Protein AF-A0A0Q7XCY8-F1 (afdb_monomer)

Nearest PDB structures (foldseek):
  2qkd-assembly1_A  TM=8.126E-01  e=2.403E+00  Mus musculus
  5ov5-assembly1_A  TM=6.019E-01  e=9.011E-01  Priestia megaterium
  7pd7-assembly1_A  TM=5.319E-01  e=7.972E-01  Chondromyces crocatus
  2k4v-assembly1_A  TM=3.545E-01  e=4.592E-01  Pseudomonas aeruginosa
  4bwy-assembly1_H  TM=3.826E-01  e=1.302E+00  Pseudomonas phage phi8

Structure (mmCIF, N/CA/C/O backbone):
data_AF-A0A0Q7XCY8-F1
#
_entry.id   AF-A0A0Q7XCY8-F1
#
loop_
_atom_site.group_PDB
_atom_site.id
_atom_site.type_symbol
_atom_site.label_atom_id
_atom_site.label_alt_id
_atom_site.label_comp_id
_atom_site.label_asym_id
_atom_site.label_entity_id
_atom_site.label_seq_id
_atom_site.pdbx_PDB_ins_code
_atom_site.Cartn_x
_atom_site.Cartn_y
_atom_site.Cartn_z
_atom_site.occupancy
_atom_site.B_iso_or_equiv
_atom_site.auth_seq_id
_atom_site.auth_comp_id
_atom_site.auth_asym_id
_atom_site.auth_atom_id
_atom_site.pdbx_PDB_model_num
ATOM 1 N N . MET A 1 1 ? -5.493 -2.688 35.474 1.00 63.00 1 MET A N 1
ATOM 2 C CA . MET A 1 1 ? -6.463 -3.218 34.500 1.00 63.00 1 MET A CA 1
ATOM 3 C C . MET A 1 1 ? -5.833 -2.997 33.143 1.00 63.00 1 MET A C 1
ATOM 5 O O . MET A 1 1 ? -5.401 -1.877 32.898 1.00 63.00 1 MET A O 1
ATOM 9 N N . GLU A 1 2 ? -5.639 -4.052 32.358 1.00 58.50 2 GLU A N 1
ATOM 10 C CA . GLU A 1 2 ? -5.095 -3.930 31.000 1.00 58.50 2 GLU A CA 1
ATOM 11 C C . GLU A 1 2 ? -6.263 -3.739 30.019 1.00 58.50 2 GLU A C 1
ATOM 13 O O . GLU A 1 2 ? -7.278 -4.419 30.184 1.00 58.50 2 GLU A O 1
ATOM 18 N N . PRO A 1 3 ? -6.170 -2.798 29.062 1.00 70.00 3 PRO A N 1
ATOM 19 C CA . PRO A 1 3 ? -7.240 -2.530 28.107 1.00 70.00 3 PRO A CA 1
ATOM 20 C C . PRO A 1 3 ? -7.365 -3.662 27.082 1.00 70.00 3 PRO A C 1
ATOM 22 O O . PRO A 1 3 ? -6.366 -4.257 26.672 1.00 70.00 3 PRO A O 1
ATOM 25 N N . TYR A 1 4 ? -8.586 -3.915 26.615 1.00 76.19 4 TYR A N 1
ATOM 26 C CA . TYR A 1 4 ? -8.803 -4.755 25.443 1.00 76.19 4 TYR A CA 1
ATOM 27 C C . TYR A 1 4 ? -8.494 -3.953 24.179 1.00 76.19 4 TYR A C 1
ATOM 29 O O . TYR A 1 4 ? -8.947 -2.816 24.038 1.00 76.19 4 TYR A O 1
ATOM 37 N N . ILE A 1 5 ? -7.717 -4.540 23.272 1.00 81.19 5 ILE A N 1
ATOM 38 C CA . ILE A 1 5 ? -7.328 -3.920 22.005 1.00 81.19 5 ILE A CA 1
ATOM 39 C C . ILE A 1 5 ? -7.663 -4.894 20.877 1.00 81.19 5 ILE A C 1
ATOM 41 O O . ILE A 1 5 ? -7.201 -6.038 20.896 1.00 81.19 5 ILE A O 1
ATOM 45 N N . SER A 1 6 ? -8.425 -4.434 19.886 1.00 82.88 6 SER A N 1
ATOM 46 C CA . SER A 1 6 ? -8.651 -5.146 18.624 1.00 82.88 6 SER A CA 1
ATOM 47 C C . SER A 1 6 ? -8.238 -4.284 17.442 1.00 82.88 6 SER A C 1
ATOM 49 O O . SER A 1 6 ? -8.468 -3.078 17.438 1.00 82.88 6 SER A O 1
ATOM 51 N N . VAL A 1 7 ? -7.634 -4.915 16.436 1.00 83.62 7 VAL A N 1
ATOM 52 C CA . VAL A 1 7 ? -7.247 -4.264 15.182 1.00 83.62 7 VAL A CA 1
ATOM 53 C C . VAL A 1 7 ? -7.804 -5.072 14.019 1.00 83.62 7 VAL A C 1
ATOM 55 O O . VAL A 1 7 ? -7.558 -6.276 13.937 1.00 83.62 7 VAL A O 1
ATOM 58 N N . GLU A 1 8 ? -8.521 -4.413 13.118 1.00 86.81 8 GLU A N 1
ATOM 59 C CA . GLU A 1 8 ? -9.033 -4.985 11.876 1.00 86.81 8 GLU A CA 1
ATOM 60 C C . GLU A 1 8 ? -8.384 -4.296 10.671 1.00 86.81 8 GLU A C 1
ATOM 62 O O . GLU A 1 8 ? -8.255 -3.074 10.629 1.00 86.81 8 GLU A O 1
ATOM 67 N N . PHE A 1 9 ? -7.976 -5.092 9.680 1.00 85.06 9 PHE A N 1
ATOM 68 C CA . PHE A 1 9 ? -7.441 -4.606 8.410 1.00 85.06 9 PHE A CA 1
ATOM 69 C C . PHE A 1 9 ? -8.397 -4.977 7.279 1.00 85.06 9 PHE A C 1
ATOM 71 O O . PHE A 1 9 ? -8.736 -6.151 7.116 1.00 85.06 9 PHE A O 1
ATOM 78 N N . SER A 1 10 ? -8.775 -4.004 6.452 1.00 84.25 10 SER A N 1
ATOM 79 C CA . SER A 1 10 ? -9.613 -4.224 5.271 1.00 84.25 10 SER A CA 1
ATOM 80 C C . SER A 1 10 ? -8.881 -3.796 4.000 1.00 84.25 10 SER A C 1
ATOM 82 O O . SER A 1 10 ? -8.380 -2.682 3.889 1.00 84.25 10 SER A O 1
ATOM 84 N N . GLY A 1 11 ? -8.777 -4.701 3.026 1.00 79.31 11 GLY A N 1
ATOM 85 C CA . GLY A 1 11 ? -8.178 -4.399 1.725 1.00 79.31 11 GLY A CA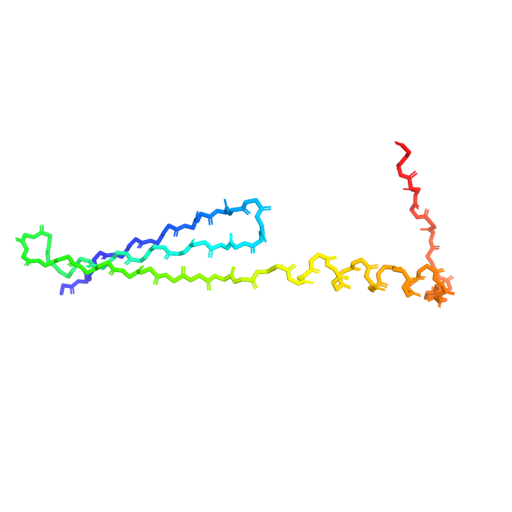 1
ATOM 86 C C . GLY A 1 11 ? -9.221 -3.884 0.736 1.00 79.31 11 GLY A C 1
ATOM 87 O O . GLY A 1 11 ? -10.251 -4.527 0.534 1.00 79.31 11 GLY A O 1
ATOM 88 N N . SER A 1 12 ? -8.942 -2.763 0.071 1.00 74.69 12 SER A N 1
ATOM 89 C CA . SER A 1 12 ? -9.750 -2.258 -1.046 1.00 74.69 12 SER A CA 1
ATOM 90 C C . SER A 1 12 ? -9.116 -2.594 -2.401 1.00 74.69 12 SER A C 1
ATOM 92 O O . SER A 1 12 ? -7.897 -2.715 -2.537 1.00 74.69 12 SER A O 1
ATOM 94 N N . ALA A 1 13 ? -9.936 -2.666 -3.454 1.00 71.19 13 ALA A N 1
ATOM 95 C CA . ALA A 1 13 ? -9.472 -2.964 -4.814 1.00 71.19 13 ALA A CA 1
ATOM 96 C C . ALA A 1 13 ? -8.537 -1.895 -5.425 1.00 71.19 13 ALA A C 1
ATOM 98 O O . ALA A 1 13 ? -7.975 -2.124 -6.493 1.00 71.19 13 ALA A O 1
ATOM 99 N N . ARG A 1 14 ? -8.374 -0.725 -4.788 1.00 69.06 14 ARG A N 1
ATOM 100 C CA . ARG A 1 14 ? -7.574 0.400 -5.311 1.00 69.06 14 ARG A CA 1
ATOM 101 C C . ARG A 1 14 ? -6.217 0.561 -4.619 1.00 69.06 14 ARG A C 1
ATOM 103 O O . ARG A 1 14 ? -5.518 1.524 -4.894 1.00 69.06 14 ARG A O 1
ATOM 110 N N . GLY A 1 15 ? -5.825 -0.393 -3.773 1.00 67.44 15 GLY A N 1
ATOM 111 C CA . GLY A 1 15 ? -4.544 -0.351 -3.063 1.00 67.44 15 GLY A CA 1
ATOM 112 C C . GLY A 1 15 ? -4.605 0.357 -1.711 1.00 67.44 15 GLY A C 1
ATOM 113 O O . GLY A 1 15 ? -3.573 0.500 -1.070 1.00 67.44 15 GLY A O 1
ATOM 114 N N . HIS A 1 16 ? -5.788 0.758 -1.249 1.00 77.25 16 HIS A N 1
ATOM 115 C CA . HIS A 1 16 ? -5.963 1.253 0.115 1.00 77.25 16 HIS A CA 1
ATOM 116 C C . HIS A 1 16 ? -6.165 0.083 1.073 1.00 77.25 16 HIS A C 1
ATOM 118 O O . HIS A 1 16 ? -6.950 -0.826 0.770 1.00 77.25 16 HIS A O 1
ATOM 124 N N . ILE A 1 17 ? -5.487 0.124 2.215 1.00 83.19 17 ILE A N 1
ATOM 125 C CA . ILE A 1 17 ? -5.747 -0.751 3.357 1.00 83.19 17 ILE A CA 1
ATOM 126 C C . ILE A 1 17 ? -6.342 0.115 4.462 1.00 83.19 17 ILE A C 1
ATOM 128 O O . ILE A 1 17 ? -5.654 0.988 4.981 1.00 83.19 17 ILE A O 1
ATOM 132 N N . GLY A 1 18 ? -7.599 -0.129 4.817 1.00 81.44 18 GLY A N 1
ATOM 133 C CA . GLY A 1 18 ? -8.222 0.477 5.987 1.00 81.44 18 GLY A CA 1
ATOM 134 C C . GLY A 1 18 ? -7.788 -0.248 7.256 1.00 81.44 18 GLY A C 1
ATOM 135 O O . GLY A 1 18 ? -7.673 -1.478 7.261 1.00 81.44 18 GLY A O 1
ATOM 136 N N . VAL A 1 19 ? -7.563 0.507 8.323 1.00 84.19 19 VAL A N 1
ATOM 137 C CA . VAL A 1 19 ? -7.222 0.016 9.658 1.00 84.19 19 VAL A CA 1
ATOM 138 C C . VAL A 1 19 ? -8.285 0.518 10.621 1.00 84.19 19 VAL A C 1
ATOM 140 O O . VAL A 1 19 ? -8.519 1.720 10.699 1.00 84.19 19 VAL A O 1
ATOM 143 N N . ASN A 1 20 ? -8.912 -0.387 11.363 1.00 83.12 20 ASN A N 1
ATOM 144 C CA . ASN A 1 20 ? -9.805 -0.039 12.460 1.00 83.12 20 ASN A CA 1
ATOM 145 C C . ASN A 1 20 ? -9.195 -0.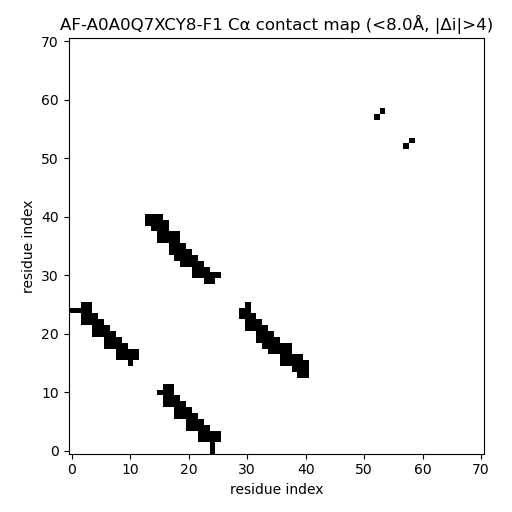545 13.771 1.00 83.12 20 ASN A C 1
ATOM 147 O O . ASN A 1 20 ? -8.937 -1.739 13.918 1.00 83.12 20 ASN A O 1
ATOM 151 N N . LEU A 1 21 ? -8.903 0.370 14.690 1.00 82.44 21 LEU A N 1
ATOM 152 C CA . LEU A 1 21 ? -8.381 0.082 16.022 1.00 82.44 21 LEU A CA 1
ATOM 153 C C . LEU A 1 21 ? -9.470 0.400 17.045 1.00 82.44 21 LEU A C 1
ATOM 155 O O . LEU A 1 21 ? -9.802 1.568 17.239 1.00 82.44 21 LEU A O 1
ATOM 159 N N . SER A 1 22 ? -9.934 -0.617 17.765 1.00 77.56 22 SER A N 1
ATOM 160 C CA . SER A 1 22 ? -10.812 -0.433 18.920 1.00 77.56 22 SER A CA 1
ATOM 161 C C . SER A 1 22 ? -10.030 -0.664 20.207 1.00 77.56 22 SER A C 1
ATOM 163 O O . SER A 1 22 ? -9.386 -1.703 20.394 1.00 77.56 22 SER A O 1
ATOM 165 N N . VAL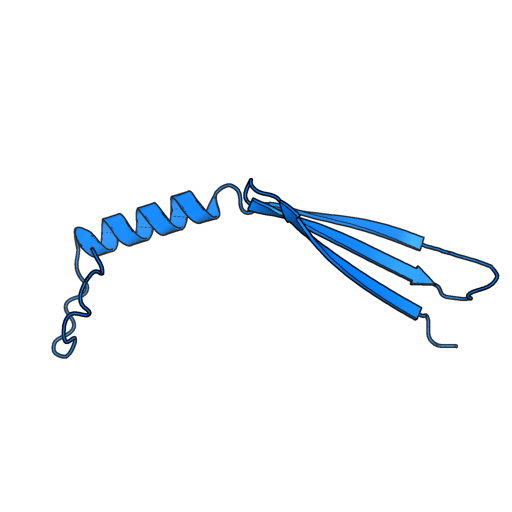 A 1 23 ? -10.109 0.299 21.123 1.00 78.44 23 VAL A N 1
ATOM 166 C CA . VAL A 1 23 ? -9.536 0.211 22.469 1.00 78.44 23 VAL A CA 1
A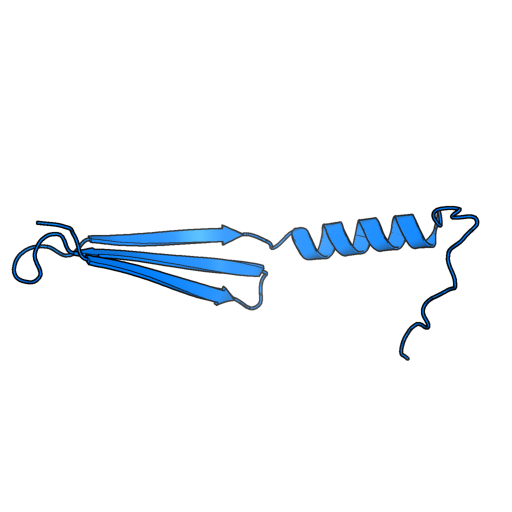TOM 167 C C . VAL A 1 23 ? -10.670 0.306 23.483 1.00 78.44 23 VAL A C 1
ATOM 169 O O . VAL A 1 23 ? -11.428 1.274 23.505 1.00 78.44 23 VAL A O 1
ATOM 172 N N . THR A 1 24 ? -10.792 -0.704 24.342 1.00 68.25 24 THR A N 1
ATOM 173 C CA . THR A 1 24 ? -11.781 -0.748 25.428 1.00 68.25 24 THR A CA 1
ATOM 174 C C . THR A 1 24 ? -11.052 -0.816 26.776 1.00 68.25 24 THR A C 1
ATOM 176 O O . THR A 1 24 ? -10.603 -1.892 27.180 1.00 68.25 24 THR A O 1
ATOM 179 N N . PRO A 1 25 ? -10.886 0.316 27.486 1.00 58.31 25 PRO A N 1
ATOM 180 C CA . PRO A 1 25 ? -10.234 0.344 28.799 1.00 58.31 25 PRO A CA 1
ATOM 181 C C . PRO A 1 25 ? -11.069 -0.318 29.911 1.00 58.31 25 PRO A C 1
ATOM 183 O O . PRO A 1 25 ? -10.508 -0.916 30.828 1.00 58.31 25 PRO A O 1
ATOM 186 N N . ASP A 1 26 ? -12.402 -0.228 29.816 1.00 61.50 26 ASP A N 1
ATOM 187 C CA . ASP A 1 26 ? -13.402 -0.861 30.687 1.00 61.50 26 ASP A CA 1
ATOM 188 C C . ASP A 1 26 ? -14.639 -1.199 29.835 1.00 61.50 26 ASP A C 1
ATOM 190 O O . ASP A 1 26 ? -15.272 -0.309 29.265 1.00 61.50 26 ASP A O 1
ATOM 194 N N . HIS A 1 27 ? -14.992 -2.487 29.760 1.00 55.78 27 HIS A N 1
ATOM 195 C CA . HIS A 1 27 ? -16.040 -3.034 28.886 1.00 55.78 27 HIS A CA 1
ATOM 196 C C . HIS A 1 27 ? -17.455 -2.504 29.199 1.00 55.78 27 HIS A C 1
ATOM 198 O O . HIS A 1 27 ? -18.388 -2.776 28.446 1.00 55.78 27 HIS A O 1
ATOM 204 N N . ILE A 1 28 ? -17.633 -1.771 30.306 1.00 58.44 28 ILE A N 1
ATOM 205 C CA . ILE A 1 28 ? -18.924 -1.222 30.748 1.00 58.44 28 ILE A CA 1
ATOM 206 C C . ILE A 1 28 ? -19.017 0.305 30.532 1.00 58.44 28 ILE A C 1
ATOM 208 O O . ILE A 1 28 ? -20.124 0.844 30.559 1.00 58.44 28 ILE A O 1
ATOM 212 N N . LYS A 1 29 ? -17.900 1.026 30.323 1.00 57.19 29 LYS A N 1
ATOM 213 C CA . LYS A 1 29 ? -17.874 2.502 30.446 1.00 57.19 29 LYS A CA 1
ATOM 214 C C . LYS A 1 29 ? -17.296 3.294 29.273 1.00 57.19 29 LYS A C 1
ATOM 216 O O . LYS A 1 29 ? -17.664 4.459 29.156 1.00 57.19 29 LYS A O 1
ATOM 221 N N . GLU A 1 30 ? -16.432 2.730 28.430 1.00 54.66 30 GLU A N 1
ATOM 222 C CA . GLU A 1 30 ? -15.778 3.514 27.369 1.00 54.66 30 GLU A CA 1
ATOM 223 C C . GLU A 1 30 ? -15.321 2.649 26.187 1.00 54.66 30 GLU A C 1
ATOM 225 O O . GLU A 1 30 ? -14.657 1.629 26.375 1.00 54.66 30 GLU A O 1
ATOM 230 N N . THR A 1 31 ? -15.627 3.099 24.969 1.00 63.00 31 THR A N 1
ATOM 231 C CA . THR A 1 31 ? -15.159 2.516 23.704 1.00 63.00 31 THR A CA 1
ATOM 232 C C . THR A 1 31 ? -14.546 3.632 22.868 1.00 63.00 31 THR A C 1
ATOM 234 O O . THR A 1 31 ? -15.180 4.671 22.682 1.00 63.00 31 THR A O 1
ATOM 237 N N . HIS A 1 32 ? -13.313 3.429 22.403 1.00 71.25 32 HIS A N 1
ATOM 238 C CA . HIS A 1 32 ? -12.608 4.347 21.509 1.00 71.25 32 HIS A CA 1
ATOM 239 C C . HIS A 1 32 ? -12.290 3.617 20.207 1.00 71.25 32 HIS A C 1
ATOM 241 O O . HIS A 1 32 ? -11.549 2.634 20.237 1.00 71.25 32 HIS A O 1
ATOM 247 N N . ASP A 1 33 ? -12.832 4.106 19.093 1.00 71.19 33 ASP A N 1
ATOM 248 C CA . ASP A 1 33 ? -12.586 3.579 17.750 1.00 71.19 33 ASP A CA 1
ATOM 249 C C . ASP A 1 33 ? -11.763 4.583 16.935 1.00 71.19 33 ASP A C 1
ATOM 251 O O . ASP A 1 33 ? -12.064 5.781 16.908 1.00 71.19 33 ASP A O 1
ATOM 255 N N . TYR A 1 34 ? -10.722 4.088 16.271 1.00 77.88 34 TYR A N 1
ATOM 256 C CA . TYR A 1 34 ? -9.838 4.865 15.409 1.00 77.88 34 TYR A CA 1
ATOM 257 C C . TYR A 1 34 ? -9.796 4.235 14.019 1.00 77.88 34 TYR A C 1
ATOM 259 O O . TYR A 1 34 ? -9.519 3.044 13.887 1.00 77.88 34 TYR A O 1
ATOM 267 N N . GLU A 1 35 ? -10.028 5.047 12.991 1.00 78.88 35 GLU A N 1
ATOM 268 C CA . GLU A 1 35 ? -9.886 4.654 11.589 1.00 78.88 35 GLU A CA 1
ATOM 269 C C . GLU A 1 35 ? -8.640 5.310 10.992 1.00 78.88 35 GLU A C 1
ATOM 271 O O . GLU A 1 35 ? -8.434 6.516 11.145 1.00 78.88 35 GLU A O 1
ATOM 276 N N . ASP A 1 36 ? -7.816 4.515 10.315 1.00 79.06 36 ASP A N 1
ATOM 277 C CA . ASP A 1 36 ? -6.646 4.980 9.568 1.00 79.06 36 ASP A CA 1
ATOM 278 C C . ASP A 1 36 ? -6.555 4.259 8.212 1.00 79.06 36 ASP A C 1
ATOM 280 O O . ASP A 1 36 ? -7.213 3.239 7.985 1.00 79.06 36 ASP A O 1
ATOM 284 N N . GLU A 1 37 ? -5.745 4.780 7.293 1.00 79.06 37 GLU A N 1
ATOM 285 C CA . GLU A 1 37 ? -5.631 4.262 5.931 1.00 79.06 37 GLU A CA 1
ATOM 286 C C . GLU A 1 37 ? -4.177 4.232 5.443 1.00 79.06 37 GLU A C 1
ATOM 288 O O . GLU A 1 37 ? -3.433 5.208 5.534 1.00 79.06 37 GLU A O 1
ATOM 293 N N . ILE A 1 38 ? -3.780 3.110 4.841 1.00 80.12 38 ILE A N 1
ATOM 294 C CA . ILE A 1 38 ? -2.519 2.981 4.109 1.00 80.12 38 ILE A CA 1
ATOM 295 C C . ILE A 1 38 ? -2.823 3.015 2.611 1.00 80.12 38 ILE A C 1
ATOM 297 O O . ILE A 1 38 ? -3.354 2.048 2.062 1.00 80.12 38 ILE A O 1
ATOM 301 N N . ASP A 1 39 ? -2.438 4.099 1.938 1.00 82.44 39 ASP A N 1
ATOM 302 C CA . ASP A 1 39 ? -2.582 4.263 0.488 1.00 82.44 39 ASP A CA 1
ATOM 303 C C . ASP A 1 39 ? -1.390 3.651 -0.274 1.00 82.44 39 ASP A C 1
ATOM 305 O O . ASP A 1 39 ? -0.260 4.144 -0.211 1.00 82.44 39 ASP A O 1
ATOM 309 N N . GLN A 1 40 ? -1.640 2.580 -1.033 1.00 81.38 40 GLN A N 1
ATOM 310 C CA . GLN A 1 40 ? -0.672 1.962 -1.948 1.00 81.38 40 GLN A CA 1
ATOM 311 C C . GLN A 1 40 ? -1.015 2.178 -3.428 1.00 81.38 40 GLN A C 1
ATOM 313 O O . GLN A 1 40 ? -0.514 1.439 -4.278 1.00 81.38 40 GLN A O 1
ATOM 318 N N . SER A 1 41 ? -1.813 3.191 -3.780 1.00 84.81 41 SER A N 1
ATOM 319 C CA . SER A 1 41 ? -2.238 3.468 -5.166 1.00 84.81 41 SER A CA 1
ATOM 320 C C . SER A 1 41 ? -1.070 3.562 -6.159 1.00 84.81 41 SER A C 1
ATOM 322 O O . SER A 1 41 ? -1.205 3.204 -7.329 1.00 84.81 41 SER A O 1
ATOM 324 N N . TYR A 1 42 ? 0.103 4.009 -5.700 1.00 82.75 42 TYR A N 1
ATOM 325 C CA . TYR A 1 42 ? 1.298 4.173 -6.535 1.00 82.75 42 TYR A CA 1
ATOM 326 C C . TYR A 1 42 ? 2.219 2.951 -6.564 1.00 82.75 42 TYR A C 1
ATOM 328 O O . TYR A 1 42 ? 3.039 2.827 -7.478 1.00 82.75 42 TYR A O 1
ATOM 336 N N . LEU A 1 43 ? 2.103 2.040 -5.596 1.00 82.50 43 LEU A N 1
ATOM 337 C CA . LEU A 1 43 ? 3.032 0.921 -5.460 1.00 82.50 43 LEU A CA 1
ATOM 338 C C . LEU A 1 43 ? 3.005 -0.023 -6.679 1.00 82.50 43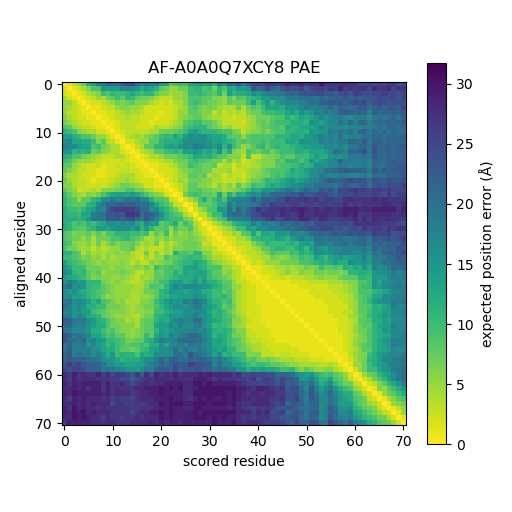 LEU A C 1
ATOM 340 O O . LEU A 1 43 ? 4.088 -0.351 -7.172 1.00 82.50 43 LEU A O 1
ATOM 344 N N . PRO A 1 44 ? 1.838 -0.390 -7.256 1.00 85.38 44 PRO A N 1
ATOM 345 C CA . PRO A 1 44 ? 1.797 -1.202 -8.473 1.00 85.38 44 PRO A CA 1
ATOM 346 C C . PRO A 1 44 ? 2.530 -0.562 -9.661 1.00 85.38 44 PRO A C 1
ATOM 348 O O . PRO A 1 44 ? 3.256 -1.245 -10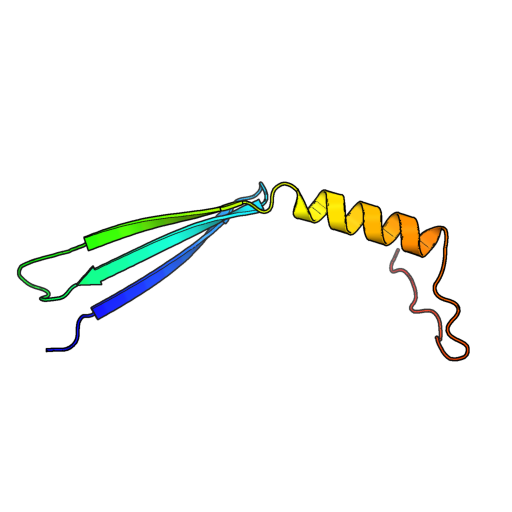.388 1.00 85.38 44 PRO A O 1
ATOM 351 N N . ALA A 1 45 ? 2.384 0.754 -9.851 1.00 88.12 45 ALA A N 1
ATOM 352 C CA . ALA A 1 45 ? 3.037 1.480 -10.941 1.00 88.12 45 ALA A CA 1
ATOM 353 C C . ALA A 1 45 ? 4.562 1.557 -10.750 1.00 88.12 45 ALA A C 1
ATOM 355 O O . ALA A 1 45 ? 5.320 1.413 -11.714 1.00 88.12 45 ALA A O 1
ATOM 356 N N . ILE A 1 46 ? 5.017 1.736 -9.505 1.00 87.62 46 ILE A N 1
ATOM 357 C CA . ILE A 1 46 ? 6.442 1.723 -9.150 1.00 87.62 46 ILE A CA 1
ATOM 358 C C . ILE A 1 46 ? 7.044 0.336 -9.407 1.00 87.62 46 ILE A C 1
ATOM 360 O O . ILE A 1 46 ? 8.066 0.250 -10.087 1.00 87.62 46 ILE A O 1
ATOM 364 N N . ILE A 1 47 ? 6.395 -0.743 -8.949 1.00 90.88 47 ILE A N 1
ATOM 365 C CA . ILE A 1 47 ? 6.847 -2.127 -9.188 1.00 90.88 47 ILE A CA 1
ATOM 366 C C . ILE A 1 47 ? 6.959 -2.399 -10.689 1.00 90.88 47 ILE A C 1
ATOM 368 O O . ILE A 1 47 ? 8.020 -2.809 -11.157 1.00 90.88 47 ILE A O 1
ATOM 372 N N . SER A 1 48 ? 5.914 -2.069 -11.453 1.00 92.94 48 SER A N 1
ATOM 373 C CA . SER A 1 48 ? 5.900 -2.244 -12.913 1.00 92.94 48 SER A CA 1
ATOM 374 C C . SER A 1 48 ? 7.051 -1.490 -13.594 1.00 92.94 48 SER A C 1
ATOM 376 O O . SER A 1 48 ? 7.674 -1.983 -14.534 1.00 92.94 48 SER A O 1
ATOM 378 N N . SER A 1 49 ? 7.374 -0.289 -13.102 1.00 94.12 49 SER A N 1
ATOM 379 C CA . SER A 1 49 ? 8.488 0.511 -13.621 1.00 94.12 49 SER A CA 1
ATOM 380 C C . SER A 1 49 ? 9.843 -0.123 -13.297 1.00 94.12 49 SER A C 1
ATOM 382 O O . SER A 1 49 ? 10.721 -0.180 -14.160 1.00 94.12 49 SER A O 1
ATOM 384 N N . CYS A 1 50 ? 10.016 -0.639 -12.078 1.00 94.38 50 CYS A N 1
ATOM 385 C CA . CYS A 1 50 ? 11.215 -1.378 -11.686 1.00 94.38 50 CYS A CA 1
ATOM 386 C C . CYS A 1 50 ? 11.400 -2.644 -12.533 1.00 94.38 50 CYS A C 1
ATOM 388 O O . 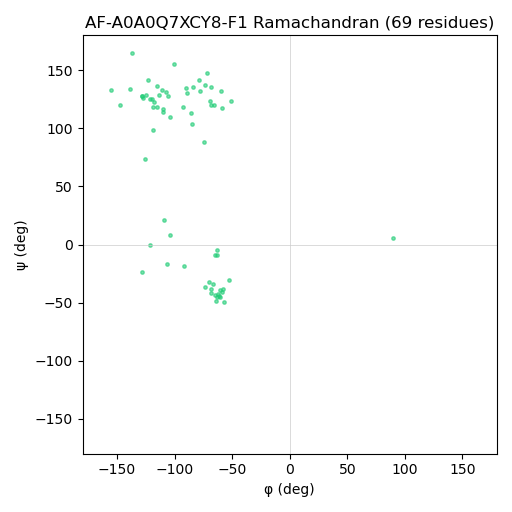CYS A 1 50 ? 12.502 -2.892 -13.023 1.00 94.38 50 CYS A O 1
ATOM 390 N N . GLU A 1 51 ? 10.334 -3.408 -12.770 1.00 93.94 51 GLU A N 1
ATOM 391 C CA . GLU A 1 51 ? 10.362 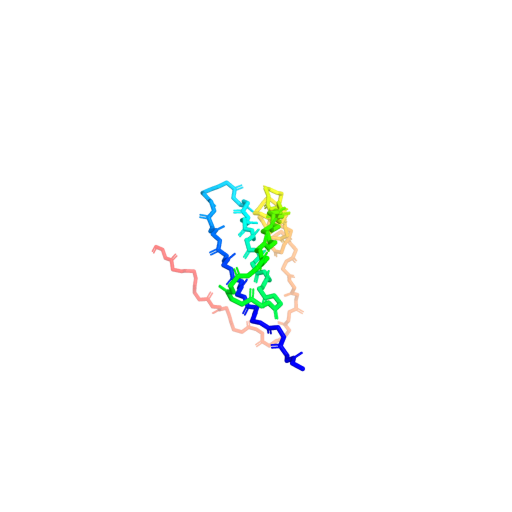-4.591 -13.636 1.00 93.94 51 GLU A CA 1
ATOM 392 C C . GLU A 1 51 ? 10.763 -4.231 -15.071 1.00 93.94 51 GLU A C 1
ATOM 394 O O . GLU A 1 51 ? 11.653 -4.866 -15.637 1.00 93.94 51 GLU A O 1
ATOM 399 N N . ALA A 1 52 ? 10.198 -3.161 -15.641 1.00 95.50 52 ALA A N 1
ATOM 400 C CA . ALA A 1 52 ? 10.570 -2.687 -16.975 1.00 95.50 52 ALA A CA 1
ATOM 401 C C . ALA A 1 52 ? 12.056 -2.289 -17.070 1.00 95.50 52 ALA A C 1
ATOM 403 O O . ALA A 1 52 ? 12.723 -2.582 -18.069 1.00 95.50 52 ALA A O 1
ATOM 404 N N . ILE A 1 53 ? 12.598 -1.655 -16.023 1.00 94.25 53 ILE A N 1
ATOM 405 C CA . ILE A 1 53 ? 14.029 -1.329 -15.934 1.00 94.25 53 ILE A CA 1
ATOM 406 C C . ILE A 1 53 ? 14.868 -2.609 -15.916 1.00 94.25 53 ILE A C 1
ATOM 408 O O . ILE A 1 53 ? 15.846 -2.689 -16.658 1.00 94.25 53 ILE A O 1
ATOM 412 N N . LEU A 1 54 ? 14.480 -3.611 -15.124 1.00 92.38 54 LEU A N 1
ATOM 413 C CA . LEU A 1 54 ? 15.196 -4.887 -15.030 1.00 92.38 54 LEU A CA 1
ATOM 414 C C . LEU A 1 54 ? 15.128 -5.698 -16.330 1.00 92.38 54 LEU A C 1
ATOM 416 O O . LEU A 1 54 ? 16.102 -6.353 -16.686 1.00 92.38 54 LEU A O 1
ATOM 420 N N . VAL A 1 55 ? 14.024 -5.621 -17.077 1.00 90.38 55 VAL A N 1
ATOM 421 C CA . VAL A 1 55 ? 13.919 -6.223 -18.418 1.00 90.38 55 VAL A CA 1
ATOM 422 C C . VAL A 1 55 ? 14.885 -5.550 -19.393 1.00 90.38 55 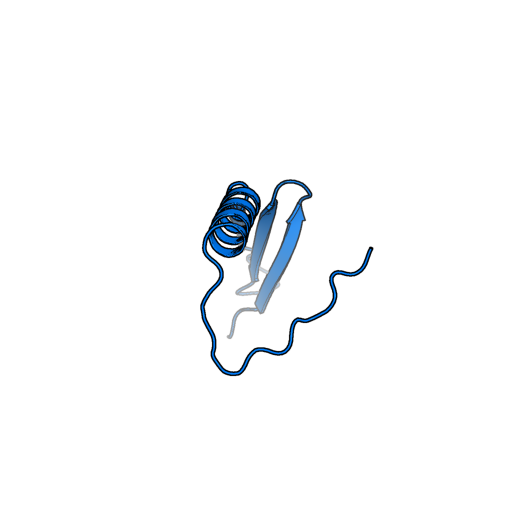VAL A C 1
ATOM 424 O O . VAL A 1 55 ? 15.558 -6.227 -20.172 1.00 90.38 55 VAL A O 1
ATOM 427 N N . LYS A 1 56 ? 14.975 -4.216 -19.355 1.00 93.62 56 LYS A N 1
ATOM 428 C CA . LYS A 1 56 ? 15.845 -3.445 -20.256 1.00 93.62 56 LYS A CA 1
ATOM 429 C C . LYS A 1 56 ? 17.326 -3.570 -19.896 1.00 93.62 56 LYS A C 1
ATOM 431 O O . LYS A 1 56 ? 18.180 -3.596 -20.783 1.00 93.62 56 LYS A O 1
ATOM 436 N N . TYR A 1 57 ? 17.624 -3.630 -18.605 1.00 90.94 57 TYR A N 1
ATOM 437 C CA . TYR A 1 57 ? 18.968 -3.717 -18.050 1.00 90.94 57 TYR A CA 1
ATOM 438 C C . TYR A 1 57 ? 19.039 -4.927 -17.122 1.00 90.94 57 TYR A C 1
ATOM 440 O O . TYR A 1 57 ? 19.056 -4.767 -15.898 1.00 90.94 57 TYR A O 1
ATOM 448 N N . PRO A 1 58 ? 19.065 -6.145 -17.691 1.00 85.75 58 PRO A N 1
ATOM 449 C CA . PRO A 1 58 ? 19.105 -7.352 -16.890 1.00 85.75 58 PRO A CA 1
ATOM 450 C C . PRO A 1 58 ? 20.350 -7.337 -16.014 1.00 85.75 58 PRO A C 1
ATOM 452 O O . PRO A 1 58 ? 21.463 -7.060 -16.481 1.00 85.75 58 PRO A O 1
ATOM 455 N N . ILE A 1 59 ? 20.150 -7.637 -14.732 1.00 83.19 59 ILE A N 1
ATOM 456 C CA . ILE A 1 59 ? 21.250 -7.821 -13.794 1.00 83.19 59 ILE A CA 1
ATOM 457 C C . ILE A 1 59 ? 22.100 -8.961 -14.347 1.00 83.19 59 ILE A C 1
ATOM 459 O O . ILE A 1 59 ? 21.630 -10.085 -14.520 1.00 83.19 59 ILE A O 1
ATOM 463 N N . ARG A 1 60 ? 23.355 -8.657 -14.675 1.00 79.75 60 ARG A N 1
ATOM 464 C CA . ARG A 1 60 ? 24.322 -9.662 -15.107 1.00 79.75 60 ARG A CA 1
ATOM 465 C C . ARG A 1 60 ? 24.747 -10.454 -13.881 1.00 79.75 60 ARG A C 1
ATOM 467 O O . ARG A 1 60 ? 25.714 -10.092 -13.222 1.00 79.75 60 ARG A O 1
ATOM 474 N N . ASP A 1 61 ? 24.009 -11.506 -13.573 1.00 65.94 61 ASP A N 1
ATOM 475 C CA . ASP A 1 61 ? 24.454 -12.501 -12.611 1.00 65.94 61 ASP A CA 1
ATOM 476 C C . ASP A 1 61 ? 25.174 -13.634 -13.369 1.00 65.94 61 ASP A C 1
ATOM 478 O O . ASP A 1 61 ? 24.548 -14.291 -14.208 1.00 65.94 61 ASP A O 1
ATOM 482 N N . PRO A 1 62 ? 26.473 -13.891 -13.120 1.00 59.75 62 PRO A N 1
ATOM 483 C CA . PRO A 1 62 ? 27.173 -15.036 -13.697 1.00 59.75 62 PRO A CA 1
ATOM 484 C C . PRO A 1 62 ? 26.612 -16.409 -13.261 1.00 59.75 62 PRO A C 1
ATOM 486 O O . PRO A 1 62 ? 27.079 -17.425 -13.777 1.00 59.75 62 PRO A O 1
ATOM 489 N N . GLY A 1 63 ? 25.623 -16.471 -12.352 1.00 61.47 63 GLY A N 1
ATOM 490 C CA . GLY A 1 63 ? 25.024 -17.716 -11.850 1.00 61.47 63 GLY A CA 1
ATOM 491 C C . GLY A 1 63 ? 23.510 -17.906 -12.046 1.00 61.47 63 GLY A C 1
ATOM 492 O O . GLY A 1 63 ? 22.988 -18.952 -11.647 1.00 61.47 63 GLY A O 1
ATOM 493 N N . MET A 1 64 ? 22.771 -16.966 -12.645 1.00 56.03 64 MET A N 1
ATOM 494 C CA . MET A 1 64 ? 21.301 -17.044 -12.656 1.00 56.03 64 MET A CA 1
ATOM 495 C C . MET A 1 64 ? 20.767 -17.923 -13.799 1.00 56.03 64 MET A C 1
ATOM 497 O O . MET A 1 64 ? 20.699 -17.513 -14.957 1.00 56.03 64 MET A O 1
ATOM 501 N N . LYS A 1 65 ? 20.333 -19.148 -13.467 1.00 54.53 65 LYS A N 1
ATOM 502 C CA . LYS A 1 65 ? 19.468 -19.955 -14.342 1.00 54.53 65 LYS A CA 1
ATOM 503 C C . LYS A 1 65 ? 18.119 -19.245 -14.469 1.00 54.53 65 LYS A C 1
ATOM 505 O O . LYS A 1 65 ? 17.444 -19.012 -13.467 1.00 54.53 65 LYS A O 1
ATOM 510 N N . THR A 1 66 ? 17.747 -18.890 -15.692 1.00 57.78 66 THR A N 1
ATOM 511 C CA . THR A 1 66 ? 16.476 -18.249 -16.034 1.00 57.78 66 THR A CA 1
ATOM 512 C C . THR A 1 66 ? 15.300 -19.030 -15.438 1.00 57.78 66 THR A C 1
ATOM 514 O O . THR A 1 66 ? 15.144 -20.225 -15.686 1.00 57.78 66 THR A O 1
ATOM 517 N N . ARG A 1 67 ? 14.461 -18.372 -14.625 1.00 61.84 67 ARG A N 1
ATOM 518 C CA . ARG A 1 67 ? 13.148 -18.934 -14.277 1.00 61.84 67 ARG A CA 1
ATOM 519 C C . ARG A 1 67 ? 12.239 -18.794 -15.501 1.00 61.84 67 ARG A C 1
ATOM 521 O O . ARG A 1 67 ? 12.282 -17.742 -16.141 1.00 61.84 67 ARG A O 1
ATOM 528 N N . PRO A 1 68 ? 11.441 -19.816 -15.848 1.00 48.50 68 PRO A N 1
ATOM 529 C CA . PRO A 1 68 ? 10.519 -19.701 -16.962 1.00 48.50 68 PRO A CA 1
ATOM 530 C C . PRO A 1 68 ? 9.412 -18.709 -16.602 1.00 48.50 68 PRO A C 1
ATOM 532 O O . PRO A 1 68 ? 8.860 -18.744 -15.502 1.00 48.50 68 PRO A O 1
ATOM 535 N N . ILE A 1 69 ? 9.103 -17.830 -17.550 1.00 56.09 69 ILE A N 1
ATOM 536 C CA . ILE A 1 69 ? 7.865 -17.058 -17.557 1.00 56.09 69 ILE A CA 1
ATOM 537 C C . ILE A 1 69 ? 6.714 -18.040 -17.805 1.00 56.09 69 ILE A C 1
ATOM 539 O O . ILE A 1 69 ? 6.726 -18.770 -18.796 1.00 56.09 69 ILE A O 1
ATOM 543 N N . ALA A 1 70 ? 5.768 -18.127 -16.871 1.00 52.09 70 ALA A N 1
ATOM 544 C CA . ALA A 1 70 ? 4.521 -18.845 -17.104 1.00 52.09 70 ALA A CA 1
ATOM 545 C C . ALA A 1 70 ? 3.706 -18.047 -18.132 1.00 52.09 70 ALA A C 1
ATOM 547 O O . ALA A 1 70 ? 3.512 -16.844 -17.948 1.00 52.09 70 ALA A O 1
ATOM 548 N N . GLY A 1 71 ? 3.340 -18.705 -19.235 1.00 48.09 71 GLY A N 1
ATOM 549 C CA . GLY A 1 71 ? 2.440 -18.172 -20.259 1.00 48.09 71 GLY A CA 1
ATOM 550 C C . GLY A 1 71 ? 0.973 -18.364 -19.916 1.00 48.09 71 GLY A C 1
ATOM 551 O O . GLY A 1 71 ? 0.683 -19.048 -18.908 1.00 48.09 71 GLY A O 1
#

Secondary structure (DSSP, 8-state):
-PPEEEEEEEE-TTSEEEEEEEEEEETTTEEEEEEEEEE-TTHHHHHHHHHHHHHHS----TT-PPPPPP-

Radius of gyration: 21.86 Å; Cα contacts (8 Å, |Δi|>4): 81; chains: 1; bounding box: 46×25×55 Å

pLDDT: mean 75.56, std 13.07, range [48.09, 95.5]

Foldseek 3Di:
DDWDWDWDWDDDPQQKIKIWIWIGRDPPDDIDIDIDIDHPNCVVVVVVVVVVVCVVVPDPDPDDDDDDDDD

Solvent-accessible surface area (backbone atoms only — not comparable to full-atom values): 4502 Å² total; per-residue (Å²): 133,82,58,49,75,50,77,48,78,44,82,47,99,67,40,37,35,40,35,40,39,41,42,29,72,41,95,87,79,49,80,47,78,45,79,48,75,49,82,38,65,59,50,64,59,52,50,53,50,53,51,54,49,40,70,76,54,60,81,86,56,98,78,72,78,81,75,83,81,83,128

Sequence (71 aa):
MEPYISVEFSGSARGHIGVNLSVTPDHIKETHDYEDEIDQSYLPAIISSCEAILVKYPIRDPGMKTRPIAG

Mean predicted aligned error: 13.16 Å